Protein AF-A0A7U3UPV4-F1 (afdb_monomer)

Radius of gyration: 18.63 Å; Cα contacts (8 Å, |Δi|>4): 130; chains: 1; bounding box: 62×34×39 Å

Sequence (80 aa):
MQPTATRSGRAPVTWETAELEGGPADGTRVRVAGRPRVLQVAVACPVEEGASGVSVTAVSVYRRKSGPAPLRYGWDGASP

Nearest PDB structures (foldseek):
  3etr-assembly1_B  TM=4.154E-01  e=8.299E+00  Bos taurus
  8s9i-assembly1_A  TM=2.214E-01  e=8.299E+00  Tequatrovirus

pLDDT: mean 86.61, std 14.75, range [40.41, 97.88]

Mean predicted aligned error: 8.47 Å

Foldseek 3Di:
DDDPDPPPDPPPFDWAWEAEPDDPRHRDIDIDTPDDQKDKDWAWDDDPDDDPPDTDTDIWMWGWDDDDDPTYTYTDPVPD

Secondary structure (DSSP, 8-state):
--------------EEEEEEESGGGTT-EEEEES--SEEEEEEEE--SS--TT--EEEEEEEEEPPSSSSEEEEE-TT--

Organism: NCBI:txid659352

Structure (mmCIF, N/CA/C/O backbone):
data_AF-A0A7U3UPV4-F1
#
_entry.id   AF-A0A7U3UPV4-F1
#
loop_
_atom_site.group_PDB
_atom_site.id
_atom_site.type_symbol
_atom_site.label_atom_id
_atom_site.label_alt_id
_atom_site.label_comp_id
_atom_site.label_asym_id
_atom_site.label_entity_id
_atom_site.label_seq_id
_atom_site.pdbx_PDB_ins_code
_atom_site.Cartn_x
_atom_site.Cartn_y
_atom_site.Cartn_z
_atom_site.occupancy
_atom_site.B_iso_or_equiv
_atom_site.auth_seq_id
_atom_site.auth_comp_id
_atom_site.auth_asym_id
_atom_site.auth_atom_id
_atom_site.pdbx_PDB_model_num
ATOM 1 N N . MET A 1 1 ? -45.331 -23.883 -6.845 1.00 40.41 1 MET A N 1
ATOM 2 C CA . MET A 1 1 ? -44.159 -23.911 -5.947 1.00 40.41 1 MET A CA 1
ATOM 3 C C . MET A 1 1 ? -43.112 -22.970 -6.527 1.00 40.41 1 MET A C 1
ATOM 5 O O . MET A 1 1 ? -42.604 -23.260 -7.598 1.00 40.41 1 MET A O 1
ATOM 9 N N . GLN A 1 2 ? -42.880 -21.810 -5.909 1.00 42.22 2 GLN A N 1
ATOM 10 C CA . GLN A 1 2 ? -41.789 -20.901 -6.289 1.00 42.22 2 GLN A CA 1
ATOM 11 C C . GLN A 1 2 ? -40.638 -21.120 -5.298 1.00 42.22 2 GLN A C 1
ATOM 13 O O . GLN A 1 2 ? -40.909 -21.129 -4.095 1.00 42.22 2 GLN A O 1
ATOM 18 N N . PRO A 1 3 ? -39.385 -21.313 -5.739 1.00 48.19 3 PRO A N 1
ATOM 19 C CA . PRO A 1 3 ? -38.264 -21.347 -4.817 1.00 48.19 3 PRO A CA 1
ATOM 20 C C . PRO A 1 3 ? -37.978 -19.916 -4.347 1.00 48.19 3 PRO A C 1
ATOM 22 O O . PRO A 1 3 ? -37.570 -19.052 -5.120 1.00 48.19 3 PRO A O 1
ATOM 25 N N . THR A 1 4 ? -38.211 -19.656 -3.063 1.00 52.44 4 THR A N 1
ATOM 26 C CA . THR A 1 4 ? -37.745 -18.453 -2.373 1.00 52.44 4 THR A CA 1
ATOM 27 C C . THR A 1 4 ? -36.221 -18.455 -2.363 1.00 52.44 4 THR A C 1
ATOM 29 O O . THR A 1 4 ? -35.597 -19.169 -1.579 1.00 52.44 4 THR A O 1
ATOM 32 N N . ALA A 1 5 ? -35.607 -17.664 -3.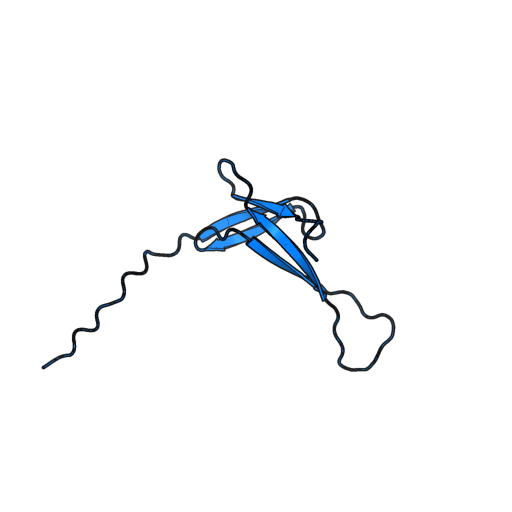240 1.00 58.34 5 ALA A N 1
ATOM 33 C CA . ALA A 1 5 ? -34.186 -17.380 -3.159 1.00 58.34 5 ALA A CA 1
ATOM 34 C C . ALA A 1 5 ? -33.953 -16.466 -1.949 1.00 58.34 5 ALA A C 1
ATOM 36 O O . ALA A 1 5 ? -34.186 -15.258 -2.004 1.00 58.34 5 ALA A O 1
ATOM 37 N N . THR A 1 6 ? -33.516 -17.051 -0.836 1.00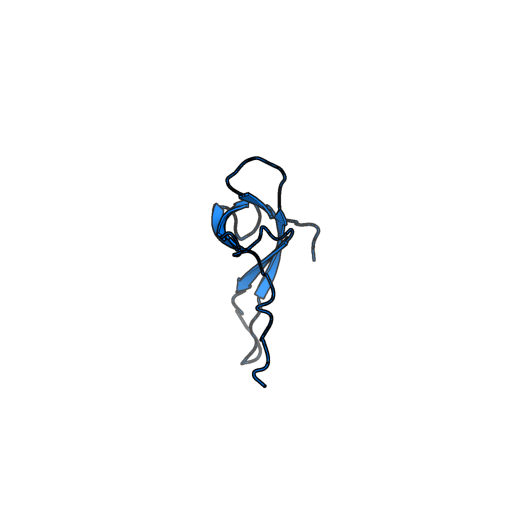 59.50 6 THR A N 1
ATOM 38 C CA . THR A 1 6 ? -32.970 -16.320 0.307 1.00 59.50 6 THR A CA 1
ATOM 39 C C . THR A 1 6 ? -31.817 -15.456 -0.196 1.00 59.50 6 THR A C 1
ATOM 41 O O . THR A 1 6 ? -30.718 -15.948 -0.455 1.00 59.50 6 THR A O 1
ATOM 44 N N . ARG A 1 7 ? -32.063 -14.155 -0.378 1.00 60.25 7 ARG A N 1
ATOM 45 C CA . ARG A 1 7 ? -31.020 -13.175 -0.676 1.00 60.25 7 ARG A CA 1
ATOM 46 C C . ARG A 1 7 ? -30.107 -13.116 0.544 1.00 60.25 7 ARG A C 1
ATOM 48 O O . ARG A 1 7 ? -30.439 -12.483 1.540 1.00 60.25 7 ARG A O 1
ATOM 55 N N . SER A 1 8 ? -28.991 -13.837 0.464 1.00 59.81 8 SER A N 1
ATOM 56 C CA . SER A 1 8 ? -27.934 -13.857 1.472 1.00 59.81 8 SER A CA 1
ATOM 57 C C . SER A 1 8 ? -27.609 -12.423 1.899 1.00 59.81 8 SER A C 1
ATOM 59 O O . SER A 1 8 ? -27.256 -11.577 1.072 1.00 59.81 8 SER A O 1
ATOM 61 N N . GLY A 1 9 ? -27.824 -12.136 3.183 1.00 59.97 9 GLY A N 1
ATOM 62 C CA . GLY A 1 9 ? -27.716 -10.816 3.793 1.00 59.97 9 GLY A CA 1
ATOM 63 C C . GLY A 1 9 ? -26.272 -10.341 3.905 1.00 59.97 9 GLY A C 1
ATOM 64 O O . GLY A 1 9 ? -25.743 -10.211 5.005 1.00 59.97 9 GLY A O 1
ATOM 65 N N . ARG A 1 10 ? -25.616 -10.045 2.779 1.00 64.12 10 ARG A N 1
ATOM 66 C CA . ARG A 1 10 ? -24.390 -9.248 2.807 1.00 64.12 10 ARG A CA 1
ATOM 67 C C . ARG A 1 10 ? -24.803 -7.807 3.082 1.00 64.12 10 ARG A C 1
ATOM 69 O O . ARG A 1 10 ? -25.360 -7.150 2.203 1.00 64.12 10 ARG A O 1
ATOM 76 N N . ALA A 1 11 ? -24.560 -7.334 4.305 1.00 60.03 11 ALA A N 1
ATOM 77 C CA . ALA A 1 11 ? -24.646 -5.911 4.611 1.00 60.03 11 ALA A CA 1
ATOM 78 C C . ALA A 1 11 ? -23.879 -5.120 3.528 1.00 60.03 11 ALA A C 1
ATOM 80 O O . ALA A 1 11 ? -22.834 -5.599 3.065 1.00 60.03 11 ALA A O 1
ATOM 81 N N . PRO A 1 12 ? -24.395 -3.966 3.068 1.00 64.31 12 PRO A N 1
ATOM 82 C CA . PRO A 1 12 ? -23.736 -3.193 2.025 1.00 64.31 12 PRO A CA 1
ATOM 83 C C . PRO A 1 12 ? -22.289 -2.914 2.437 1.00 64.31 12 PRO A C 1
ATOM 85 O O . PRO A 1 12 ? -22.027 -2.464 3.552 1.00 64.31 12 PRO A O 1
ATOM 88 N N . VAL A 1 13 ? -21.342 -3.227 1.550 1.00 72.44 13 VAL A N 1
ATOM 89 C CA . VAL A 1 13 ? -19.931 -2.934 1.805 1.00 72.44 13 VAL A CA 1
ATOM 90 C C . VAL A 1 13 ? -19.758 -1.423 1.881 1.00 72.44 13 VAL A C 1
ATOM 92 O O . VAL A 1 13 ? -19.977 -0.711 0.902 1.00 72.44 13 VAL A O 1
ATOM 95 N N . THR A 1 14 ? -19.387 -0.923 3.056 1.00 85.88 14 THR A N 1
ATOM 96 C CA . THR A 1 14 ? -19.054 0.487 3.221 1.00 85.88 14 THR A CA 1
ATOM 97 C C . THR A 1 14 ? -17.706 0.734 2.556 1.00 85.88 14 THR A C 1
ATOM 99 O O . THR A 1 14 ? -16.703 0.084 2.870 1.00 85.88 14 THR A O 1
ATOM 102 N N . TRP A 1 15 ? -17.712 1.634 1.575 1.00 91.81 15 TRP A N 1
ATOM 103 C CA . TRP A 1 15 ? -16.505 2.120 0.921 1.00 91.81 15 TRP A CA 1
ATOM 104 C C . TRP A 1 15 ? -15.971 3.322 1.678 1.00 91.81 15 TRP A C 1
ATOM 106 O O . TRP A 1 15 ? -16.712 4.272 1.919 1.00 91.81 15 TRP A O 1
ATOM 116 N N . GLU A 1 16 ? -14.682 3.315 1.981 1.00 92.75 16 GLU A N 1
ATOM 117 C CA . GLU A 1 16 ? -14.037 4.376 2.748 1.00 92.75 16 GLU A CA 1
ATOM 118 C C . GLU A 1 16 ? -12.705 4.761 2.120 1.00 92.75 16 GLU A C 1
ATOM 120 O O . GLU A 1 16 ? -12.010 3.917 1.550 1.00 92.75 16 GLU A O 1
ATOM 125 N N . THR A 1 17 ? -12.35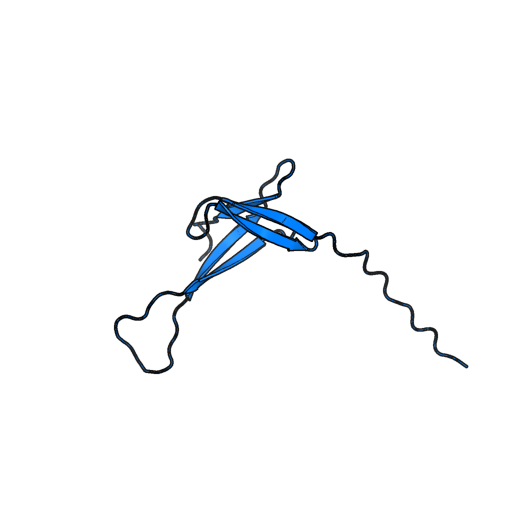3 6.039 2.219 1.00 95.44 17 THR A N 1
ATOM 126 C CA . THR A 1 17 ? -11.045 6.531 1.788 1.00 95.44 17 THR A CA 1
ATOM 127 C C . THR A 1 17 ? -9.986 6.128 2.806 1.00 95.44 17 THR A C 1
ATOM 129 O O . THR A 1 17 ? -10.181 6.284 4.014 1.00 95.44 17 THR A O 1
ATOM 132 N N . ALA A 1 18 ? -8.859 5.634 2.306 1.00 96.75 18 ALA A N 1
ATOM 133 C CA . ALA A 1 18 ? -7.680 5.321 3.086 1.00 96.75 18 ALA A CA 1
ATOM 134 C C . ALA A 1 18 ? -6.427 5.938 2.463 1.00 96.75 18 ALA A C 1
ATOM 136 O O . ALA A 1 18 ? -6.352 6.078 1.245 1.00 96.75 18 ALA A O 1
ATOM 137 N N . GLU A 1 19 ? -5.455 6.272 3.301 1.00 97.50 19 GLU A N 1
ATOM 138 C CA . GLU A 1 19 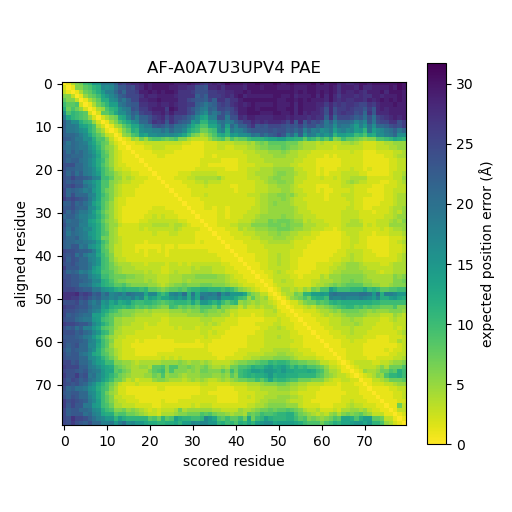? -4.144 6.780 2.903 1.00 97.50 19 GLU A CA 1
ATOM 139 C C . GLU A 1 19 ? -3.064 5.732 3.199 1.00 97.50 19 GLU A C 1
ATOM 141 O O . GLU A 1 19 ? -3.112 5.043 4.226 1.00 97.50 19 GLU A O 1
ATOM 146 N N . LEU A 1 20 ? -2.125 5.576 2.270 1.00 97.81 20 LEU A N 1
ATOM 147 C CA . LEU A 1 20 ? -0.944 4.738 2.425 1.00 97.81 20 LEU A CA 1
ATOM 148 C C . LEU A 1 20 ? 0.195 5.598 2.979 1.00 97.81 20 LEU A C 1
ATOM 150 O O . LEU A 1 20 ? 0.497 6.648 2.425 1.00 97.81 20 LEU A O 1
ATOM 154 N N . GLU A 1 21 ? 0.805 5.159 4.075 1.00 97.25 21 GLU A N 1
ATOM 155 C CA . GLU A 1 21 ? 1.867 5.883 4.777 1.00 97.25 21 GLU A CA 1
ATOM 156 C C . GLU A 1 21 ? 3.179 5.087 4.744 1.00 97.25 21 GLU A C 1
ATOM 158 O O . GLU A 1 21 ? 3.229 3.918 5.150 1.00 97.25 21 GLU A O 1
ATOM 163 N N . GLY A 1 22 ? 4.255 5.747 4.326 1.00 96.25 22 GLY A N 1
ATOM 164 C CA . GLY A 1 22 ? 5.586 5.188 4.130 1.00 96.25 22 GLY A CA 1
ATOM 165 C C . GLY A 1 22 ? 5.708 4.288 2.897 1.00 96.25 22 GLY A C 1
ATOM 166 O O . GLY A 1 22 ? 4.734 3.977 2.207 1.00 96.25 22 GLY A O 1
ATOM 167 N N . GLY A 1 23 ? 6.932 3.824 2.644 1.00 94.56 23 GLY A N 1
ATOM 168 C CA . GLY A 1 23 ? 7.229 2.898 1.552 1.00 94.56 23 GLY A CA 1
ATOM 169 C C . GLY A 1 23 ? 6.989 3.484 0.150 1.00 94.56 23 GLY A C 1
ATOM 170 O O . GLY A 1 23 ? 6.855 4.695 -0.011 1.00 94.56 23 GLY A O 1
ATOM 171 N N . PRO A 1 24 ? 6.936 2.629 -0.883 1.00 94.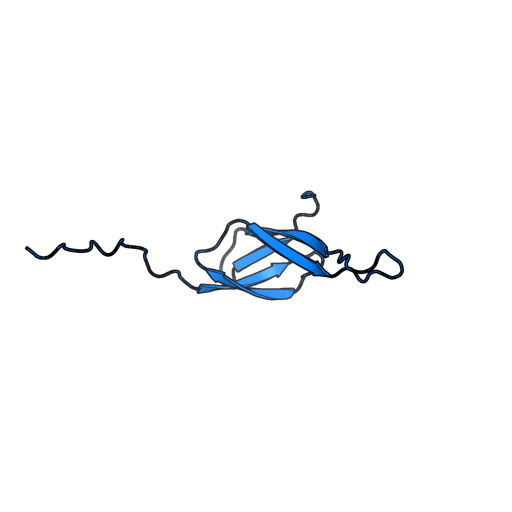12 24 PRO A N 1
ATOM 172 C CA . PRO A 1 24 ? 6.913 3.062 -2.283 1.00 94.12 24 PRO A CA 1
ATOM 173 C C . PRO A 1 24 ? 5.598 3.707 -2.751 1.00 94.12 24 PRO A C 1
ATOM 175 O O . PRO A 1 24 ? 5.570 4.299 -3.825 1.00 94.12 24 PRO A O 1
ATOM 178 N N . ALA A 1 25 ? 4.515 3.602 -1.979 1.00 96.19 25 ALA A N 1
ATOM 179 C CA . ALA A 1 25 ? 3.216 4.201 -2.289 1.00 96.19 25 ALA A CA 1
ATOM 180 C C . ALA A 1 25 ? 2.783 5.274 -1.273 1.00 96.19 25 ALA A C 1
ATOM 182 O O . ALA A 1 25 ? 1.585 5.533 -1.132 1.00 96.19 25 ALA A O 1
ATOM 183 N N . ASP A 1 26 ? 3.733 5.885 -0.562 1.00 97.12 26 ASP A N 1
ATOM 184 C CA . ASP A 1 26 ? 3.466 6.944 0.418 1.00 97.12 26 ASP A CA 1
AT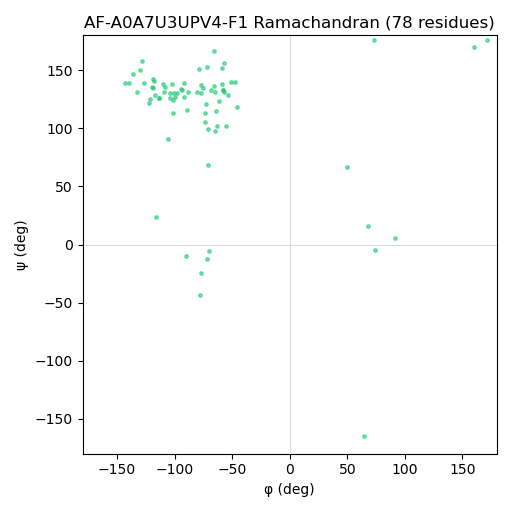OM 185 C C . ASP A 1 26 ? 2.595 8.083 -0.149 1.00 97.12 26 ASP A C 1
ATOM 187 O O . ASP A 1 26 ? 2.720 8.476 -1.311 1.00 97.12 26 ASP A O 1
ATOM 191 N N . GLY A 1 27 ? 1.660 8.576 0.663 1.00 96.56 27 GLY A N 1
ATOM 192 C CA . GLY A 1 27 ? 0.709 9.633 0.304 1.00 96.56 27 GLY A CA 1
ATOM 193 C C . GLY A 1 27 ? -0.416 9.200 -0.646 1.00 96.56 27 GLY A C 1
ATOM 194 O O . GLY A 1 27 ? -1.335 9.979 -0.915 1.00 96.56 27 GLY A O 1
ATOM 195 N N . THR A 1 28 ? -0.402 7.960 -1.147 1.00 96.94 28 THR A N 1
ATOM 196 C CA . THR A 1 28 ? -1.444 7.468 -2.057 1.00 96.94 28 THR A CA 1
ATOM 197 C C . THR A 1 28 ? -2.773 7.315 -1.324 1.00 96.94 28 THR A C 1
ATOM 199 O O . THR A 1 28 ? -2.851 6.694 -0.263 1.00 96.94 28 THR A O 1
ATOM 202 N N . ARG A 1 29 ? -3.856 7.817 -1.928 1.00 96.88 29 ARG A N 1
ATOM 203 C CA . ARG A 1 29 ? -5.224 7.640 -1.425 1.00 96.88 29 ARG A CA 1
ATOM 204 C C . ARG A 1 29 ? -5.984 6.599 -2.234 1.00 96.88 29 ARG A C 1
ATOM 206 O O . ARG A 1 29 ? -6.057 6.683 -3.456 1.00 96.88 29 ARG A O 1
ATOM 213 N N . VAL A 1 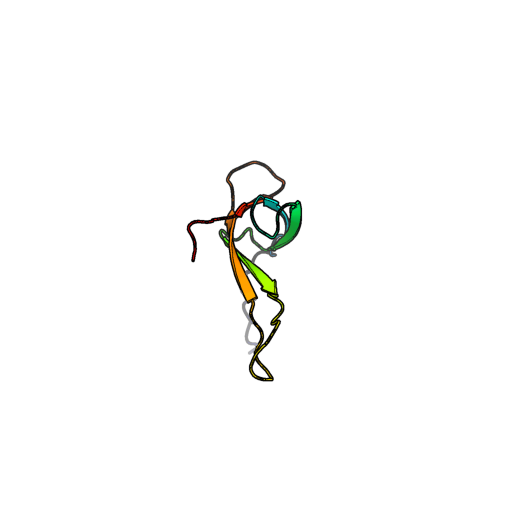30 ? -6.603 5.647 -1.544 1.00 95.69 30 VAL A N 1
ATOM 214 C CA . VAL A 1 30 ? -7.367 4.540 -2.134 1.00 95.69 30 VAL A CA 1
ATOM 215 C C . VAL A 1 30 ? -8.759 4.442 -1.515 1.00 95.69 30 VAL A C 1
ATOM 217 O O . VAL A 1 30 ? -8.989 4.900 -0.397 1.00 95.69 30 VAL A O 1
ATOM 220 N N . ARG A 1 31 ? -9.706 3.813 -2.219 1.00 95.62 31 ARG A N 1
ATOM 221 C CA . ARG A 1 31 ? -10.999 3.422 -1.641 1.00 95.62 31 ARG A CA 1
ATOM 222 C C . ARG A 1 31 ? -10.967 1.947 -1.275 1.00 95.62 31 ARG A C 1
ATOM 224 O O . ARG A 1 31 ? -10.678 1.109 -2.123 1.00 95.62 31 ARG A O 1
ATOM 231 N N . VAL A 1 32 ? -11.308 1.628 -0.031 1.00 94.25 32 VAL A N 1
ATOM 232 C CA . VAL A 1 32 ? -11.351 0.253 0.477 1.00 94.25 32 VAL A CA 1
ATOM 233 C C . VAL A 1 32 ? -12.760 -0.125 0.908 1.00 94.25 32 VAL A C 1
ATOM 235 O O . VAL A 1 32 ? -13.476 0.681 1.498 1.00 94.25 32 VAL A O 1
ATOM 238 N N . ALA A 1 33 ? -13.151 -1.366 0.628 1.00 93.25 33 ALA A N 1
ATOM 239 C CA . ALA A 1 33 ? -14.418 -1.936 1.066 1.00 93.25 33 ALA A CA 1
ATOM 240 C C . ALA A 1 33 ? -14.209 -2.787 2.323 1.00 93.25 33 ALA A C 1
ATOM 242 O O . ALA A 1 33 ? -13.329 -3.645 2.350 1.00 93.25 33 ALA A O 1
ATOM 243 N N . GLY A 1 34 ? -15.023 -2.576 3.361 1.00 89.81 34 GLY A N 1
ATOM 244 C CA . GLY A 1 34 ? -15.033 -3.448 4.546 1.00 89.81 34 GLY A CA 1
ATOM 245 C C . GLY A 1 34 ? -13.768 -3.390 5.413 1.00 89.81 34 GLY A C 1
ATOM 246 O O . GLY A 1 34 ? -13.564 -4.266 6.250 1.00 89.81 34 GLY A O 1
ATOM 247 N N . ARG A 1 35 ? -12.931 -2.357 5.232 1.00 91.62 35 ARG A N 1
ATOM 248 C CA . ARG A 1 35 ? -11.724 -2.079 6.029 1.00 91.62 35 ARG A CA 1
ATOM 249 C C . ARG A 1 35 ? -10.802 -3.312 6.170 1.00 91.62 35 ARG A C 1
ATOM 251 O O . ARG A 1 35 ? -10.652 -3.816 7.285 1.00 91.62 35 ARG A O 1
ATOM 258 N N . PRO A 1 36 ? -10.171 -3.817 5.097 1.00 94.62 36 PRO A N 1
ATOM 259 C CA . PRO A 1 36 ? -9.263 -4.961 5.197 1.00 94.62 36 PRO A CA 1
ATOM 260 C C . PRO A 1 36 ? -8.118 -4.695 6.189 1.00 94.62 36 PRO A C 1
ATOM 262 O O . PRO A 1 36 ? -7.776 -3.555 6.488 1.00 94.62 36 PRO A O 1
ATOM 265 N N . ARG A 1 37 ? -7.515 -5.749 6.748 1.00 95.50 37 ARG A N 1
ATOM 266 C CA . ARG A 1 37 ? -6.354 -5.584 7.649 1.00 95.50 37 ARG A CA 1
ATOM 267 C C . ARG A 1 37 ? -5.060 -5.295 6.892 1.00 95.50 37 ARG A C 1
ATOM 269 O O . ARG A 1 37 ? -4.136 -4.732 7.472 1.00 95.50 37 ARG A O 1
ATOM 276 N N . VAL A 1 38 ? -5.004 -5.705 5.631 1.00 96.31 38 VAL A N 1
ATOM 277 C CA . VAL A 1 38 ? -3.806 -5.712 4.796 1.00 96.31 38 VAL A CA 1
ATOM 278 C C . VAL A 1 38 ? -4.192 -5.259 3.393 1.00 96.31 38 VAL A C 1
ATOM 280 O O . VAL A 1 38 ? -5.239 -5.664 2.889 1.00 96.31 38 VAL A O 1
ATOM 283 N N . LEU A 1 39 ? -3.345 -4.438 2.783 1.00 96.94 39 LEU A N 1
ATOM 284 C CA . LEU A 1 39 ? -3.353 -4.119 1.361 1.00 96.94 39 LEU A CA 1
ATOM 285 C C . LEU A 1 39 ? -2.020 -4.568 0.757 1.00 96.94 39 LEU A C 1
ATOM 287 O O . LEU A 1 39 ? -0.979 -4.443 1.399 1.00 96.94 39 LEU A O 1
ATOM 291 N N . GLN A 1 40 ? -2.060 -5.083 -0.467 1.00 96.88 40 GLN A N 1
ATOM 292 C CA . GLN A 1 40 ? -0.869 -5.357 -1.267 1.00 96.88 40 GLN A CA 1
ATOM 293 C C . GLN A 1 40 ? -0.815 -4.343 -2.404 1.00 96.88 40 GLN A C 1
ATOM 295 O O . GLN A 1 40 ? -1.814 -4.131 -3.093 1.00 96.88 40 GLN A O 1
ATOM 300 N N . VAL A 1 41 ? 0.341 -3.716 -2.583 1.00 96.00 41 VAL A N 1
ATOM 301 C CA . VAL A 1 41 ? 0.608 -2.769 -3.665 1.00 96.00 41 VAL A CA 1
ATOM 302 C C . VAL A 1 41 ? 1.645 -3.388 -4.585 1.00 96.00 41 VAL A C 1
ATOM 304 O O . VAL A 1 41 ? 2.710 -3.781 -4.120 1.00 96.00 41 VAL A O 1
ATOM 307 N N . ALA A 1 42 ? 1.335 -3.472 -5.875 1.00 95.50 42 ALA A N 1
ATOM 308 C CA . ALA A 1 42 ? 2.276 -3.898 -6.901 1.00 95.50 42 ALA A CA 1
ATOM 309 C C . ALA A 1 42 ? 2.800 -2.667 -7.647 1.00 95.50 42 ALA A C 1
ATOM 311 O O . ALA A 1 42 ? 2.013 -1.887 -8.185 1.00 95.50 42 ALA A O 1
ATOM 312 N N . VAL A 1 43 ? 4.118 -2.498 -7.680 1.00 91.38 43 VAL A N 1
ATOM 313 C CA . VAL A 1 43 ? 4.803 -1.427 -8.408 1.00 91.38 43 VAL A CA 1
ATOM 314 C C . VAL A 1 43 ? 5.611 -2.062 -9.529 1.00 91.38 43 VAL A C 1
ATOM 316 O O . VAL A 1 43 ? 6.391 -2.981 -9.284 1.00 91.38 43 VAL A O 1
ATOM 319 N N . ALA A 1 44 ? 5.409 -1.600 -10.763 1.00 93.94 44 ALA A N 1
ATOM 320 C CA . ALA A 1 44 ? 6.163 -2.095 -11.907 1.00 93.94 44 ALA A CA 1
ATOM 321 C C . ALA A 1 44 ? 7.648 -1.738 -11.766 1.00 93.94 44 ALA A C 1
ATOM 323 O O . ALA A 1 44 ? 7.993 -0.585 -11.507 1.00 93.94 44 ALA A O 1
ATOM 324 N N . CYS A 1 45 ? 8.514 -2.726 -11.968 1.00 92.62 45 CYS A N 1
ATOM 325 C CA . CYS A 1 45 ? 9.955 -2.547 -12.066 1.00 92.62 45 CYS A CA 1
ATOM 326 C C . CYS A 1 45 ? 10.327 -2.587 -13.555 1.00 92.62 45 CYS A C 1
ATOM 328 O O . CYS A 1 45 ? 10.149 -3.636 -14.184 1.00 92.62 45 CYS A O 1
ATOM 330 N N . PRO A 1 46 ? 10.801 -1.474 -14.143 1.00 90.69 46 PRO A N 1
ATOM 331 C CA . PRO A 1 46 ? 11.275 -1.472 -15.521 1.00 90.69 46 PRO A CA 1
ATOM 332 C C . PRO A 1 46 ? 12.389 -2.506 -15.707 1.00 90.69 46 PRO A C 1
ATOM 334 O O . PRO A 1 46 ? 13.323 -2.568 -14.910 1.00 90.69 46 PRO A O 1
ATOM 337 N N . VAL A 1 47 ? 12.272 -3.327 -16.748 1.00 92.69 47 VAL A N 1
ATOM 338 C CA . VAL A 1 47 ? 13.314 -4.283 -17.134 1.00 92.69 47 VAL A CA 1
ATOM 339 C C . VAL A 1 47 ? 14.244 -3.570 -18.105 1.00 92.69 47 VAL A C 1
ATO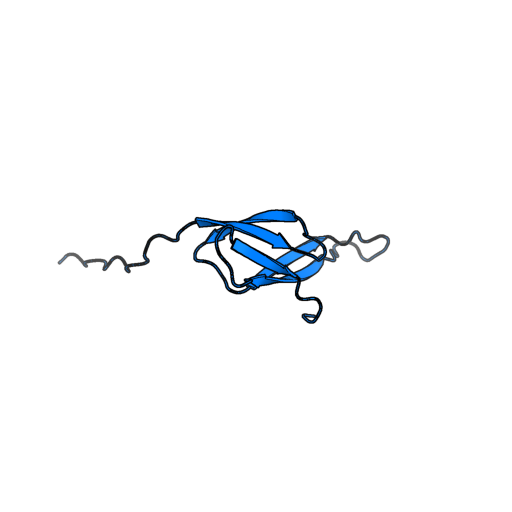M 341 O O . VAL A 1 47 ? 13.808 -3.168 -19.181 1.00 92.69 47 VAL A O 1
ATOM 344 N N . GLU A 1 48 ? 15.502 -3.389 -17.715 1.00 91.12 48 GLU A N 1
ATOM 345 C CA . GLU A 1 48 ? 16.507 -2.723 -18.552 1.00 91.12 48 GLU A CA 1
ATOM 346 C C . GLU A 1 48 ? 17.034 -3.666 -19.643 1.00 91.12 48 GLU A C 1
ATOM 348 O O . GLU A 1 48 ? 17.106 -3.291 -20.809 1.00 91.12 48 GLU A O 1
ATOM 353 N N . GLU A 1 49 ? 17.306 -4.922 -19.283 1.00 90.81 49 GLU A N 1
ATOM 354 C CA . GLU A 1 49 ? 17.722 -5.991 -20.193 1.00 90.81 49 GLU A CA 1
ATOM 355 C C . GLU A 1 49 ? 17.091 -7.319 -19.745 1.00 90.81 49 GLU A C 1
ATOM 357 O O . GLU A 1 49 ? 17.021 -7.608 -18.548 1.00 90.81 49 GLU A O 1
ATOM 362 N N . GLY A 1 50 ? 16.603 -8.145 -20.678 1.00 81.50 50 GLY A N 1
ATOM 363 C CA . GLY A 1 50 ? 15.971 -9.411 -20.305 1.00 81.50 50 GLY A CA 1
ATOM 364 C C . GLY A 1 50 ? 15.278 -10.168 -21.434 1.00 81.50 50 GLY A C 1
ATOM 365 O O . GLY A 1 50 ? 15.185 -9.711 -22.573 1.00 81.50 50 GLY A O 1
ATOM 366 N N . ALA A 1 51 ? 14.782 -11.358 -21.089 1.00 78.00 51 ALA A N 1
ATOM 367 C CA . ALA A 1 51 ? 14.017 -12.200 -21.999 1.00 78.00 51 ALA A CA 1
ATOM 368 C C . ALA A 1 51 ? 12.682 -11.540 -22.373 1.00 78.00 51 ALA A C 1
ATOM 370 O O . ALA A 1 51 ? 11.962 -11.010 -21.521 1.00 78.00 51 ALA A O 1
ATOM 371 N N . SER A 1 52 ? 12.332 -11.604 -23.659 1.00 85.12 52 SER A N 1
ATOM 372 C CA . SER A 1 52 ? 11.072 -11.065 -24.165 1.00 85.12 52 SER A CA 1
ATOM 373 C C . SER A 1 52 ? 9.874 -11.706 -23.458 1.00 85.12 52 SER A C 1
ATOM 375 O O . SER A 1 52 ? 9.795 -12.926 -23.333 1.00 85.12 52 SER A O 1
ATOM 377 N N . GLY A 1 53 ? 8.926 -10.875 -23.020 1.00 87.38 53 GLY A N 1
ATOM 378 C CA . GLY A 1 53 ? 7.695 -11.329 -22.365 1.00 87.38 53 GLY A CA 1
ATOM 379 C C . GLY A 1 53 ? 7.758 -11.439 -20.838 1.00 87.38 53 GLY A C 1
ATOM 380 O O . GLY A 1 53 ? 6.781 -11.881 -20.240 1.00 87.38 53 GLY A O 1
ATOM 381 N N . VAL A 1 54 ? 8.854 -11.025 -20.192 1.00 92.00 54 VAL A N 1
ATOM 382 C CA . VAL A 1 54 ? 8.953 -10.965 -18.722 1.00 92.00 54 VAL A CA 1
ATOM 383 C C . VAL A 1 54 ? 8.585 -9.568 -18.208 1.00 92.00 54 VAL A C 1
ATOM 385 O O . VAL A 1 54 ? 9.086 -8.565 -18.708 1.00 92.00 54 VAL A O 1
ATOM 388 N N . SER A 1 55 ? 7.743 -9.501 -17.170 1.00 92.88 55 SER A N 1
ATOM 389 C CA . SER A 1 55 ? 7.470 -8.284 -16.392 1.00 92.88 55 SER A CA 1
ATOM 390 C C . SER A 1 55 ? 7.853 -8.498 -14.933 1.00 92.88 55 SER A C 1
ATOM 392 O O . SER A 1 55 ? 7.486 -9.521 -14.353 1.00 92.88 55 SER A O 1
ATOM 394 N N . VAL A 1 56 ? 8.530 -7.527 -14.323 1.00 94.62 56 VAL A N 1
ATOM 395 C CA . VAL A 1 56 ? 8.901 -7.575 -12.905 1.00 94.62 56 VAL A CA 1
ATOM 396 C C . VAL A 1 56 ? 8.051 -6.571 -12.131 1.00 94.62 56 VAL A C 1
ATOM 398 O O . VAL A 1 56 ? 7.858 -5.437 -12.569 1.00 94.62 56 VAL A O 1
ATOM 401 N N . THR A 1 57 ? 7.530 -6.981 -10.977 1.00 95.62 57 THR A N 1
ATOM 402 C CA . THR A 1 57 ? 6.802 -6.097 -10.060 1.00 95.62 57 THR A CA 1
ATOM 403 C C . THR A 1 57 ? 7.301 -6.289 -8.639 1.00 95.62 57 THR A C 1
ATOM 405 O O . THR A 1 57 ? 7.338 -7.421 -8.155 1.00 95.62 57 THR A O 1
ATOM 408 N N . ALA A 1 58 ? 7.602 -5.196 -7.946 1.00 93.44 58 ALA A N 1
ATOM 409 C CA . ALA A 1 58 ? 7.776 -5.212 -6.503 1.00 93.44 58 ALA A CA 1
ATOM 410 C C . ALA A 1 58 ? 6.397 -5.271 -5.840 1.00 93.44 58 ALA A C 1
ATOM 412 O O . ALA A 1 58 ? 5.514 -4.476 -6.169 1.00 93.44 58 ALA A O 1
ATOM 413 N N . VAL A 1 59 ? 6.209 -6.196 -4.902 1.00 95.69 59 VAL A N 1
ATOM 414 C CA . VAL A 1 59 ? 4.996 -6.268 -4.083 1.00 95.69 59 VAL A CA 1
ATOM 415 C C . VAL A 1 59 ? 5.330 -5.724 -2.702 1.00 95.69 59 VAL A C 1
ATOM 417 O O . VAL A 1 59 ? 6.288 -6.149 -2.075 1.00 95.69 59 VAL A O 1
ATOM 420 N N . SER A 1 60 ? 4.558 -4.749 -2.233 1.00 95.44 60 SER A N 1
ATOM 421 C CA . SER A 1 60 ? 4.703 -4.151 -0.907 1.00 95.44 60 SER A CA 1
ATOM 422 C C . SER A 1 60 ? 3.439 -4.354 -0.089 1.00 95.44 60 SER A C 1
ATOM 424 O O . SER A 1 60 ? 2.324 -4.131 -0.567 1.00 95.44 60 SER A O 1
ATOM 426 N N . VAL A 1 61 ? 3.615 -4.756 1.165 1.00 97.44 61 VAL A N 1
ATOM 427 C CA . VAL A 1 61 ? 2.518 -4.981 2.105 1.00 97.44 61 VAL A CA 1
ATOM 428 C C . VAL A 1 61 ? 2.286 -3.730 2.947 1.00 97.44 61 VAL A C 1
ATOM 430 O O . VAL A 1 61 ? 3.215 -3.141 3.493 1.00 97.44 61 VAL A O 1
ATOM 433 N N . TYR A 1 62 ? 1.021 -3.344 3.078 1.00 97.88 62 TYR A N 1
ATOM 434 C CA . TYR A 1 62 ? 0.567 -2.222 3.889 1.00 97.88 62 TYR A CA 1
ATOM 435 C C . TYR A 1 62 ? -0.453 -2.711 4.921 1.00 97.88 62 TYR A C 1
ATOM 437 O O . TYR A 1 62 ? -1.488 -3.282 4.569 1.00 97.88 62 TYR A O 1
ATOM 445 N N . ARG A 1 63 ? -0.191 -2.498 6.213 1.00 97.25 63 ARG A N 1
ATOM 446 C CA . ARG A 1 63 ? -1.057 -2.948 7.315 1.00 97.25 63 ARG A CA 1
ATOM 447 C C . ARG A 1 63 ? -1.885 -1.806 7.871 1.00 97.25 63 ARG A C 1
ATOM 449 O O . ARG A 1 63 ? -1.383 -0.707 8.089 1.00 97.25 63 ARG A O 1
ATOM 456 N N . ARG A 1 64 ? -3.159 -2.078 8.152 1.00 96.81 64 ARG A N 1
ATOM 457 C CA . ARG A 1 64 ? -4.079 -1.087 8.714 1.00 96.81 64 ARG A CA 1
ATOM 458 C C . ARG A 1 64 ? -3.573 -0.607 10.075 1.00 96.81 64 ARG A C 1
ATOM 460 O O . ARG A 1 64 ? -3.420 -1.418 10.989 1.00 96.81 64 ARG A O 1
ATOM 467 N N . LYS A 1 65 ? -3.377 0.701 10.226 1.00 95.38 65 LYS A N 1
ATOM 468 C CA . LYS A 1 65 ? -3.056 1.331 11.510 1.00 95.38 65 LYS A CA 1
ATOM 469 C C . LYS A 1 65 ? -4.318 1.490 12.359 1.00 95.38 65 LYS A C 1
ATOM 471 O O . LYS A 1 65 ? -5.430 1.613 11.842 1.00 95.38 65 LYS A O 1
ATOM 476 N N . SER A 1 66 ? -4.148 1.477 13.676 1.00 89.31 66 SER A N 1
ATOM 477 C CA . SER A 1 66 ? -5.190 1.899 14.614 1.00 89.31 66 SER A CA 1
ATOM 478 C C . SER A 1 66 ? -5.272 3.423 14.646 1.00 89.31 66 SER A C 1
ATOM 480 O O . SER A 1 66 ? -4.240 4.087 14.703 1.00 89.31 66 SER A O 1
ATOM 482 N N . GLY A 1 67 ? -6.480 3.975 14.657 1.00 84.50 67 GLY A N 1
ATOM 483 C CA . GLY A 1 67 ? -6.685 5.414 14.769 1.00 84.50 67 GLY A CA 1
ATOM 484 C C . GLY A 1 67 ? -8.066 5.845 14.283 1.00 84.50 67 GLY A C 1
ATOM 485 O O . GLY A 1 67 ? -8.798 5.029 13.708 1.00 84.50 67 GLY A O 1
ATOM 486 N N . PRO A 1 68 ? -8.440 7.110 14.533 1.00 81.00 68 PRO A N 1
ATOM 487 C CA . PRO A 1 68 ? -9.633 7.696 13.939 1.00 81.00 68 PRO A CA 1
ATOM 488 C C . PRO A 1 68 ? -9.478 7.815 12.416 1.00 81.00 68 PRO A C 1
ATOM 490 O O . PRO A 1 68 ? -8.383 7.684 11.870 1.00 81.00 68 PRO A O 1
ATOM 493 N N . ALA A 1 69 ? -10.590 8.072 11.727 1.00 77.94 69 ALA A N 1
ATOM 494 C CA . ALA A 1 69 ? -10.572 8.367 10.298 1.00 77.94 69 ALA A CA 1
ATOM 495 C C . ALA A 1 69 ? -9.704 9.617 9.986 1.00 77.94 69 ALA A C 1
ATOM 497 O O . ALA A 1 69 ? -9.621 10.513 10.829 1.00 77.94 69 ALA A O 1
ATOM 498 N N . PRO A 1 70 ? -9.106 9.721 8.781 1.00 85.06 70 PRO A N 1
ATOM 499 C CA . PRO A 1 70 ? -9.193 8.770 7.668 1.00 85.06 70 PRO A CA 1
ATOM 500 C C . PRO A 1 70 ? -8.425 7.471 7.945 1.00 85.06 70 PRO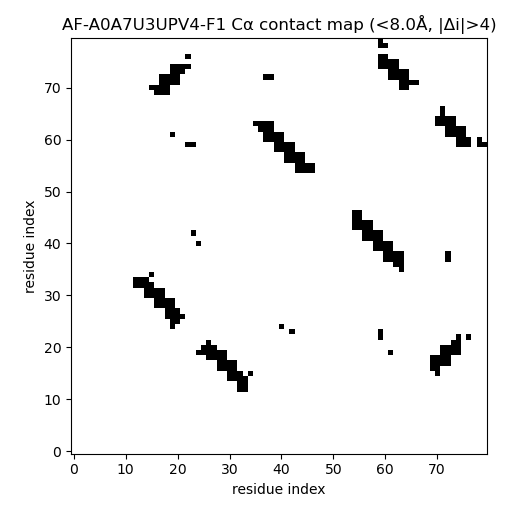 A C 1
ATOM 502 O O . PRO A 1 70 ? -7.471 7.457 8.719 1.00 85.06 70 PRO A O 1
ATOM 505 N N . LEU A 1 71 ? -8.856 6.366 7.324 1.00 95.12 71 LEU A N 1
ATOM 506 C CA . LEU A 1 71 ? -8.151 5.089 7.446 1.00 95.12 71 LEU A CA 1
ATOM 507 C C . LEU A 1 71 ? -6.711 5.244 6.958 1.00 95.12 71 LEU A C 1
ATOM 509 O O . LEU A 1 71 ? -6.464 5.863 5.929 1.00 95.12 71 LEU A O 1
ATOM 513 N N . ARG A 1 72 ? -5.769 4.647 7.680 1.00 97.12 72 ARG A N 1
ATOM 514 C CA . ARG A 1 72 ? -4.348 4.680 7.333 1.00 97.12 72 ARG A CA 1
ATOM 515 C C . ARG A 1 72 ? -3.807 3.268 7.270 1.00 97.12 72 ARG A C 1
ATOM 517 O O . ARG A 1 72 ? -4.136 2.441 8.127 1.00 97.12 72 ARG A O 1
ATOM 524 N N . TYR A 1 73 ? -2.976 2.996 6.277 1.00 97.75 73 TYR A N 1
ATOM 525 C CA . TYR A 1 73 ? -2.217 1.759 6.193 1.00 97.75 73 TYR A CA 1
ATOM 526 C C . TYR A 1 73 ? -0.734 2.094 6.148 1.00 97.75 73 TYR A C 1
ATOM 528 O O . TYR A 1 73 ? -0.305 2.872 5.307 1.00 97.75 73 TYR A O 1
ATOM 536 N N . GLY A 1 74 ? 0.041 1.524 7.065 1.00 97.44 74 GLY A N 1
ATOM 537 C CA . GLY A 1 74 ? 1.488 1.704 7.108 1.00 97.44 74 GLY A CA 1
ATOM 538 C C . GLY A 1 74 ? 2.203 0.623 6.320 1.00 97.44 74 GLY A C 1
ATOM 539 O O . GLY A 1 74 ? 1.821 -0.544 6.420 1.00 97.44 74 GLY A O 1
ATOM 540 N N . TRP A 1 75 ? 3.239 1.007 5.584 1.00 97.44 75 TRP A N 1
ATOM 541 C CA . TRP A 1 75 ? 4.149 0.064 4.944 1.00 97.44 75 TRP A CA 1
ATOM 542 C C . TRP A 1 75 ? 4.800 -0.868 5.977 1.00 97.44 75 TRP A C 1
ATOM 544 O O . TRP A 1 75 ? 5.273 -0.420 7.023 1.00 97.44 75 TRP A O 1
ATOM 554 N N . ASP A 1 76 ? 4.806 -2.167 5.685 1.00 96.06 76 ASP A N 1
ATOM 555 C CA . ASP A 1 76 ? 5.466 -3.196 6.483 1.00 96.06 76 ASP A CA 1
ATOM 556 C C . ASP A 1 76 ? 6.740 -3.666 5.772 1.00 96.06 76 ASP A C 1
ATOM 558 O O . ASP A 1 76 ? 6.707 -4.599 4.974 1.00 96.06 76 ASP A O 1
ATOM 562 N N . GLY A 1 77 ? 7.866 -3.016 6.078 1.00 87.81 77 GLY A N 1
ATOM 563 C CA . GLY A 1 77 ? 9.173 -3.359 5.508 1.00 87.81 77 GLY A CA 1
ATOM 564 C C . GLY A 1 77 ? 9.759 -4.690 5.994 1.00 87.81 77 GLY A C 1
ATOM 565 O O . GLY A 1 77 ? 10.801 -5.100 5.493 1.00 87.81 77 GLY A O 1
ATOM 566 N N . ALA A 1 78 ? 9.121 -5.361 6.960 1.00 89.81 78 ALA A N 1
ATOM 567 C CA . ALA A 1 78 ? 9.499 -6.709 7.381 1.00 89.81 78 ALA A CA 1
ATOM 568 C C . ALA A 1 78 ? 8.765 -7.804 6.585 1.00 89.81 78 ALA A C 1
ATOM 570 O O . ALA A 1 78 ? 9.095 -8.982 6.726 1.00 89.81 78 ALA A O 1
ATOM 571 N N . SER A 1 79 ? 7.762 -7.438 5.778 1.00 74.44 79 SER A N 1
ATOM 572 C CA . SER A 1 79 ? 7.098 -8.379 4.877 1.00 74.44 79 SER A CA 1
ATOM 573 C C . SER A 1 79 ? 7.935 -8.581 3.603 1.00 74.44 79 SER A C 1
ATOM 575 O O . SER A 1 79 ? 8.363 -7.580 3.025 1.00 74.44 79 SER A O 1
ATOM 577 N N . PRO A 1 80 ? 8.174 -9.840 3.184 1.00 60.72 80 PRO A N 1
ATOM 578 C CA . PRO A 1 80 ? 8.935 -10.170 1.978 1.00 60.72 80 PRO A CA 1
ATOM 579 C C . PRO A 1 80 ? 8.206 -9.803 0.681 1.00 60.72 80 PRO A C 1
ATOM 581 O O . PRO A 1 80 ? 6.953 -9.710 0.698 1.00 60.72 80 PRO A O 1
#

Solvent-accessible surface area (backbone atoms only — not comparable to full-atom values): 5209 Å² total; per-residue (Å²): 139,79,86,81,77,77,76,76,82,72,72,82,71,56,72,42,62,30,36,30,41,55,70,98,54,46,77,41,74,46,79,40,62,68,70,62,65,63,48,78,46,77,43,83,45,87,78,92,78,79,69,89,92,72,83,50,63,51,64,45,44,25,38,54,56,89,76,70,83,68,45,42,24,36,50,40,88,86,56,121